Protein AF-A0A7C5IEZ8-F1 (afdb_monomer)

Sequence (123 aa):
MVNLKKPIFKRQESWRYIRVKPNWRKPKGKSSRMRRKIKGWPKLVSIGYGNKKELKNLHPSGYKPVIVYTIKDLEKINKETQAIVIAHTVGEKKRLQILEKAKELGLKVLNKKVEEEKEEKTE

Nearest PDB structures (foldseek):
  6th6-assembly1_Bd  TM=9.564E-01  e=5.440E-12  Thermococcus kodakarensis KOD1
  4adx-assembly1_Y  TM=9.785E-01  e=1.805E-10  Methanothermobacter thermautotrophicus str. Delta H
  2qa4-assembly1_Y  TM=9.810E-01  e=6.939E-10  Haloarcula marismortui
  9e7f-assembly1_Ab  TM=9.510E-01  e=1.189E-09  Pyrobaculum calidifontis JCM 11548
  1ffk-assembly1_V  TM=9.234E-01  e=6.404E-09  Haloarcula marismortui

Foldseek 3Di:
DQQPVDDQQFDPCVVPDVVRPRPDDDDDDPPDCQNVVPPPGDHDDDPVNDDDPCCPCADPVQAREDEDDALVVLVVDDQPHHAYEHDPPHDDVRVVVNVVSCVVVVGHYPDDDPDDPPPPPDD

Solvent-accessible surface area (backbone atoms only — not comparable to full-atom values): 8060 Å² total; per-residue (Å²): 131,80,68,81,84,58,78,84,61,56,19,86,61,26,90,78,34,87,89,39,58,48,67,68,60,86,69,79,58,90,83,35,54,47,63,69,65,43,87,93,47,70,69,73,93,58,78,86,73,57,62,60,79,88,63,55,78,46,42,96,88,69,27,33,70,41,80,36,84,51,68,77,54,58,78,78,56,53,66,88,54,34,25,40,31,72,42,87,87,52,51,68,75,60,46,52,55,41,50,54,52,29,55,76,73,65,43,53,65,74,72,68,78,81,76,78,81,76,78,78,82,87,126

Secondary structure (DSSP, 8-state):
---TT----PPTTTTT-TTS-SS------TT-TTTTT-TTSPPPP-GGGPPPGGGTT--TTSPEEEEE-SGGGTTT--TTTEEEEE-TT--HHHHHHHHHHHHHTTPPBSSPPPPP-------

Mean predicted aligned error: 7.43 Å

Structure (mmCIF, N/CA/C/O backbone):
data_AF-A0A7C5IEZ8-F1
#
_entry.id   AF-A0A7C5IEZ8-F1
#
loop_
_atom_site.group_PDB
_atom_site.id
_atom_site.type_symbol
_atom_site.label_atom_id
_atom_site.label_alt_id
_atom_site.label_comp_id
_atom_site.label_asym_id
_atom_site.label_entity_id
_atom_site.label_seq_id
_atom_site.pdbx_PDB_ins_code
_atom_site.Cartn_x
_atom_site.Cartn_y
_atom_site.Cartn_z
_atom_site.occupancy
_atom_site.B_iso_or_equiv
_atom_site.auth_seq_id
_atom_site.auth_comp_id
_atom_site.auth_asym_id
_atom_site.auth_atom_id
_atom_site.pdbx_PDB_model_num
ATOM 1 N N . MET A 1 1 ? -4.059 -18.163 -5.593 1.00 53.69 1 MET A N 1
ATOM 2 C CA . MET A 1 1 ? -2.795 -17.657 -5.019 1.00 53.69 1 MET A CA 1
ATOM 3 C C . MET A 1 1 ? -2.390 -16.359 -5.711 1.00 53.69 1 MET A C 1
ATOM 5 O O . MET A 1 1 ? -2.511 -16.275 -6.931 1.00 53.69 1 MET A O 1
ATOM 9 N N . VAL A 1 2 ? -1.978 -15.338 -4.952 1.00 65.62 2 VAL A N 1
ATOM 10 C CA . VAL A 1 2 ? -1.430 -14.080 -5.499 1.00 65.62 2 VAL A CA 1
ATOM 11 C C . VAL A 1 2 ? -0.166 -14.406 -6.305 1.00 65.62 2 VAL A C 1
ATOM 13 O O . VAL A 1 2 ? 0.615 -15.257 -5.886 1.00 65.62 2 VAL A O 1
ATOM 16 N N . ASN A 1 3 ? 0.034 -13.784 -7.472 1.00 65.88 3 ASN A N 1
ATOM 17 C CA . ASN A 1 3 ? 1.182 -14.074 -8.334 1.00 65.88 3 ASN A CA 1
ATOM 18 C C . ASN A 1 3 ? 2.498 -13.585 -7.695 1.00 65.88 3 ASN A C 1
ATOM 20 O O . ASN A 1 3 ? 2.939 -12.460 -7.932 1.00 65.88 3 ASN A O 1
ATOM 24 N N . LEU A 1 4 ? 3.125 -14.445 -6.888 1.00 67.56 4 LEU A N 1
ATOM 25 C CA . LEU A 1 4 ? 4.391 -14.186 -6.188 1.00 67.56 4 LEU A CA 1
ATOM 26 C C . LEU A 1 4 ? 5.584 -14.007 -7.142 1.00 67.56 4 LEU A C 1
ATOM 28 O O . LEU A 1 4 ? 6.593 -13.423 -6.768 1.00 67.56 4 LEU A O 1
ATOM 32 N N . LYS A 1 5 ? 5.467 -14.464 -8.396 1.00 76.81 5 LYS A N 1
ATOM 33 C CA . LYS A 1 5 ? 6.534 -14.391 -9.411 1.00 76.81 5 LYS A CA 1
ATOM 34 C C . LYS A 1 5 ? 6.511 -13.090 -10.226 1.00 76.81 5 LYS A C 1
ATOM 36 O O . LYS A 1 5 ? 7.254 -12.950 -11.202 1.00 76.81 5 LYS A O 1
ATOM 41 N N . LYS A 1 6 ? 5.654 -12.128 -9.864 1.00 86.25 6 LYS A N 1
ATOM 42 C CA . LYS A 1 6 ? 5.604 -10.809 -10.504 1.00 86.25 6 LYS A CA 1
ATOM 43 C C . LYS A 1 6 ? 6.915 -10.042 -10.244 1.00 86.25 6 LYS A C 1
ATOM 45 O O . LYS A 1 6 ? 7.277 -9.839 -9.088 1.00 86.25 6 LYS A O 1
ATOM 50 N N . PRO A 1 7 ? 7.594 -9.530 -11.286 1.00 89.19 7 PRO A N 1
ATOM 51 C CA . PRO A 1 7 ? 8.747 -8.658 -11.101 1.00 89.19 7 PRO A CA 1
ATOM 52 C C . PRO A 1 7 ? 8.325 -7.287 -10.550 1.00 89.19 7 PRO A C 1
ATOM 54 O O . PRO A 1 7 ? 7.232 -6.786 -10.833 1.00 89.19 7 PRO A O 1
ATOM 57 N N . ILE A 1 8 ? 9.232 -6.631 -9.827 1.00 90.75 8 ILE A N 1
ATOM 58 C CA . ILE A 1 8 ? 9.082 -5.218 -9.471 1.00 90.75 8 ILE A CA 1
ATOM 59 C C . ILE A 1 8 ? 9.364 -4.384 -10.725 1.00 90.75 8 ILE A C 1
ATOM 61 O O . ILE A 1 8 ? 10.476 -4.386 -11.258 1.00 90.75 8 ILE A O 1
ATOM 65 N N . PHE A 1 9 ? 8.353 -3.667 -11.208 1.00 93.25 9 PHE A N 1
ATOM 66 C CA . PHE A 1 9 ? 8.470 -2.832 -12.400 1.00 93.25 9 PHE A CA 1
ATOM 67 C C . PHE A 1 9 ? 9.169 -1.513 -12.073 1.00 93.25 9 PHE A C 1
ATOM 69 O O . PHE A 1 9 ? 8.538 -0.552 -11.635 1.00 93.25 9 PHE A O 1
ATOM 76 N N . LYS A 1 10 ? 10.484 -1.474 -12.295 1.00 93.06 10 LYS A N 1
ATOM 77 C CA . LYS A 1 10 ? 11.308 -0.271 -12.130 1.00 93.06 10 LYS A CA 1
ATOM 78 C C . LYS A 1 10 ? 11.405 0.509 -13.442 1.00 93.06 10 LYS A C 1
ATOM 80 O O . LYS A 1 10 ? 11.399 -0.078 -14.526 1.00 93.06 10 LYS A O 1
ATOM 85 N N . ARG A 1 11 ? 11.514 1.837 -13.356 1.00 94.75 11 ARG A N 1
ATOM 86 C CA . ARG A 1 11 ? 11.838 2.691 -14.510 1.00 94.75 11 ARG A CA 1
ATOM 87 C C . ARG A 1 11 ? 13.225 2.349 -15.064 1.00 94.75 11 ARG A C 1
ATOM 89 O O . ARG A 1 11 ? 14.135 2.015 -14.310 1.00 94.75 11 ARG A O 1
ATOM 96 N N . GLN A 1 12 ? 13.388 2.453 -16.384 1.00 93.81 12 GLN A N 1
ATOM 97 C CA . GLN A 1 12 ? 14.692 2.279 -17.028 1.00 93.81 12 GLN A CA 1
ATOM 98 C C . GLN A 1 12 ? 15.737 3.198 -16.370 1.00 93.81 12 GLN A C 1
ATOM 100 O O . GLN A 1 12 ? 15.480 4.390 -16.212 1.00 93.81 12 GLN A O 1
ATOM 105 N N . GLU A 1 13 ? 16.893 2.628 -16.006 1.00 92.62 13 GLU A N 1
ATOM 106 C CA . GLU A 1 13 ? 18.059 3.328 -15.436 1.00 92.62 13 GLU A CA 1
ATOM 107 C C . GLU A 1 13 ? 17.821 4.026 -14.087 1.00 92.62 13 GLU A C 1
ATOM 109 O O . GLU A 1 13 ? 18.662 4.804 -13.637 1.00 92.62 13 GLU A O 1
ATOM 114 N N . SER A 1 14 ? 16.735 3.702 -13.376 1.00 94.06 14 SER A N 1
ATOM 115 C CA . SER A 1 14 ? 16.488 4.264 -12.039 1.00 94.06 14 SER A CA 1
ATOM 116 C C . SER A 1 14 ? 17.517 3.842 -10.988 1.00 94.06 14 SER A C 1
ATOM 118 O O . SER A 1 14 ? 17.619 4.467 -9.944 1.00 94.06 14 SER A O 1
ATOM 120 N N . TRP A 1 15 ? 18.256 2.758 -11.232 1.00 91.62 15 TRP A N 1
ATOM 121 C CA . TRP A 1 15 ? 19.371 2.325 -10.381 1.00 91.62 15 TRP A CA 1
ATOM 122 C C . TRP A 1 15 ? 20.669 3.087 -10.671 1.00 91.62 15 TRP A C 1
ATOM 124 O O . TRP A 1 15 ? 21.572 3.070 -9.847 1.00 91.62 15 TRP A O 1
ATOM 134 N N . ARG A 1 16 ? 20.780 3.726 -11.844 1.00 94.38 16 ARG A N 1
ATOM 135 C CA . ARG A 1 16 ? 21.984 4.446 -12.276 1.00 94.38 16 ARG A CA 1
ATOM 136 C C . ARG A 1 16 ? 21.940 5.920 -11.882 1.00 94.38 16 ARG A C 1
ATOM 138 O O . ARG A 1 16 ? 22.978 6.503 -11.603 1.00 94.38 16 ARG A O 1
ATOM 145 N N . TYR A 1 17 ? 20.753 6.528 -11.888 1.00 95.19 17 TYR A N 1
ATOM 146 C CA . TYR A 1 17 ? 20.591 7.966 -11.680 1.00 95.19 17 TYR A CA 1
ATOM 147 C C . TYR A 1 17 ? 19.589 8.279 -10.567 1.00 95.19 17 TYR A C 1
ATOM 149 O O . TYR A 1 17 ? 18.410 7.961 -10.692 1.00 95.19 17 TYR A O 1
ATOM 157 N N . ILE A 1 18 ? 20.016 9.036 -9.552 1.00 94.75 18 ILE A N 1
ATOM 158 C CA . ILE A 1 18 ? 19.171 9.464 -8.416 1.00 94.75 18 ILE A CA 1
ATOM 159 C C . ILE A 1 18 ? 17.975 10.322 -8.873 1.00 94.75 18 ILE A C 1
ATOM 161 O O . ILE A 1 18 ? 16.866 10.206 -8.339 1.00 94.75 18 ILE A O 1
ATOM 165 N N . ARG A 1 19 ? 18.173 11.151 -9.912 1.00 96.25 19 ARG A N 1
ATOM 166 C CA . ARG A 1 19 ? 17.108 11.963 -10.537 1.00 96.25 19 ARG A CA 1
ATOM 167 C C . ARG A 1 19 ? 16.001 11.111 -11.167 1.00 96.25 19 ARG A C 1
ATOM 169 O O . ARG A 1 19 ? 14.866 11.561 -11.303 1.00 96.25 19 ARG A O 1
ATOM 176 N N . VAL A 1 20 ? 16.314 9.874 -11.564 1.00 94.81 20 VAL A N 1
ATOM 177 C CA . VAL A 1 20 ? 15.352 8.953 -12.171 1.00 94.81 20 VAL A CA 1
ATOM 178 C C . VAL A 1 20 ? 14.754 8.081 -11.074 1.00 94.81 20 VAL A C 1
ATOM 180 O O . VAL A 1 20 ? 15.281 7.033 -10.720 1.00 94.81 20 VAL A O 1
ATOM 183 N N . LYS A 1 21 ? 13.604 8.502 -10.545 1.00 94.75 21 LYS A N 1
ATOM 184 C CA . LYS A 1 21 ? 12.881 7.729 -9.528 1.00 94.75 21 LYS A CA 1
ATOM 185 C C . LYS A 1 21 ? 12.431 6.355 -10.067 1.00 94.75 21 LYS A C 1
ATOM 187 O O . LYS A 1 21 ? 12.130 6.240 -11.261 1.00 94.75 21 LYS A O 1
ATOM 192 N N . PRO A 1 22 ? 12.329 5.324 -9.205 1.00 94.00 22 PRO A N 1
ATOM 193 C CA . PRO A 1 22 ? 12.000 3.953 -9.611 1.00 94.00 22 PRO A CA 1
ATOM 194 C C . PRO A 1 22 ? 10.567 3.773 -10.135 1.00 94.00 22 PRO A C 1
ATOM 196 O O . PRO A 1 22 ? 10.273 2.729 -10.717 1.00 94.00 22 PRO A O 1
ATOM 199 N N . ASN A 1 23 ? 9.698 4.778 -9.984 1.00 94.38 23 ASN A N 1
ATOM 200 C CA . ASN A 1 23 ? 8.306 4.761 -10.438 1.00 94.38 23 ASN A CA 1
ATOM 201 C C . ASN A 1 23 ? 8.198 4.446 -11.933 1.00 94.38 23 ASN A C 1
ATOM 203 O O . ASN A 1 23 ? 8.754 5.162 -12.770 1.00 94.38 23 ASN A O 1
ATOM 207 N N . TRP A 1 24 ? 7.433 3.404 -12.264 1.00 93.81 24 TRP A N 1
ATOM 208 C CA . TRP A 1 24 ? 7.258 2.921 -13.630 1.00 93.81 24 TRP A CA 1
ATOM 209 C C . TRP A 1 24 ? 6.867 4.034 -14.613 1.00 93.81 24 TRP A C 1
ATOM 211 O O . TRP A 1 24 ? 5.916 4.785 -14.398 1.00 93.81 24 TRP A O 1
ATOM 221 N N . ARG A 1 25 ? 7.577 4.101 -15.741 1.00 94.31 25 ARG A N 1
ATOM 222 C CA . ARG A 1 25 ? 7.223 4.919 -16.906 1.00 94.31 25 ARG A CA 1
ATOM 223 C C . ARG A 1 25 ? 7.506 4.111 -18.164 1.00 94.31 25 ARG A C 1
ATOM 225 O O . ARG A 1 25 ? 8.565 3.496 -18.273 1.00 94.31 25 ARG A O 1
ATOM 232 N N . LYS A 1 26 ? 6.573 4.130 -19.120 1.00 94.31 26 LYS A N 1
ATOM 233 C CA . LYS A 1 26 ? 6.721 3.406 -20.389 1.00 94.31 26 LYS A CA 1
ATOM 234 C C . LYS A 1 26 ? 7.928 3.967 -21.168 1.00 94.31 26 LYS A C 1
ATOM 236 O O . LYS A 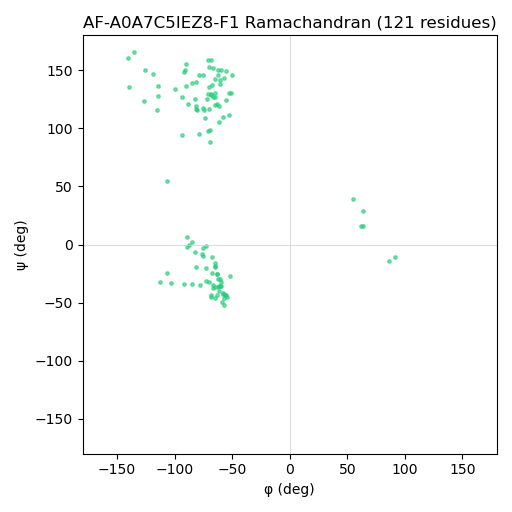1 26 ? 7.920 5.162 -21.474 1.00 94.31 26 LYS A O 1
ATOM 241 N N . PRO A 1 27 ? 8.947 3.152 -21.501 1.00 95.31 27 PRO A N 1
ATOM 242 C CA . PRO A 1 27 ? 10.085 3.613 -22.290 1.00 95.31 27 PRO A CA 1
ATOM 243 C C . PRO A 1 27 ? 9.647 3.925 -23.728 1.00 95.31 27 PRO A C 1
ATOM 245 O O . PRO A 1 27 ? 9.003 3.099 -24.376 1.00 95.31 27 PRO A O 1
ATOM 248 N N . LYS A 1 28 ? 9.995 5.118 -24.226 1.00 95.00 28 LYS A N 1
ATOM 249 C CA . LYS A 1 28 ? 9.578 5.604 -25.556 1.00 95.00 28 LYS A CA 1
ATOM 250 C C . LYS A 1 28 ? 10.676 5.514 -26.624 1.00 95.00 28 LYS A C 1
ATOM 252 O O . LYS A 1 28 ? 10.367 5.254 -27.780 1.00 95.00 28 LYS A O 1
ATOM 257 N N . GLY A 1 29 ? 11.945 5.689 -26.245 1.00 94.81 29 GLY A N 1
ATOM 258 C CA . GLY A 1 29 ? 13.061 5.793 -27.195 1.00 94.81 29 GLY A CA 1
ATOM 259 C C . GLY A 1 29 ? 13.259 4.550 -28.071 1.00 94.81 29 GLY A C 1
ATOM 260 O O . GLY A 1 29 ? 13.144 3.415 -27.592 1.00 94.81 29 GLY A O 1
ATOM 261 N N . LYS A 1 30 ? 13.611 4.758 -29.350 1.00 94.56 30 LYS A N 1
ATOM 262 C CA . LYS A 1 30 ? 13.798 3.677 -30.337 1.00 94.56 30 LYS A CA 1
ATOM 263 C C . LYS A 1 30 ? 14.834 2.650 -29.870 1.00 94.56 30 LYS A C 1
ATOM 265 O O . LYS A 1 30 ? 14.557 1.451 -29.919 1.00 94.56 30 LYS A O 1
ATOM 270 N N . SER A 1 31 ? 15.944 3.146 -29.321 1.00 94.50 31 SER A N 1
ATOM 271 C CA . SER A 1 31 ? 17.096 2.376 -28.833 1.00 94.50 31 SER A CA 1
ATOM 272 C C . SER A 1 31 ? 16.955 1.858 -27.396 1.00 94.50 31 SER A C 1
ATOM 274 O O . SER A 1 31 ? 17.877 1.225 -26.886 1.00 94.50 31 SER A O 1
ATOM 276 N N . SER A 1 32 ? 15.823 2.096 -26.720 1.00 94.62 32 SER A N 1
ATOM 277 C CA . SER A 1 32 ? 15.619 1.596 -25.355 1.00 94.62 32 SER A CA 1
ATOM 278 C C . SER A 1 32 ? 15.656 0.066 -25.331 1.00 94.62 32 SER A C 1
ATOM 280 O O . SER A 1 32 ? 14.813 -0.609 -25.930 1.00 94.62 32 SER A O 1
ATOM 282 N N . ARG A 1 33 ? 16.619 -0.482 -24.583 1.00 94.19 33 ARG A N 1
ATOM 283 C CA . ARG A 1 33 ? 16.788 -1.929 -24.385 1.00 94.19 33 ARG A CA 1
ATOM 284 C C . ARG A 1 33 ? 15.569 -2.551 -23.698 1.00 94.19 33 ARG A C 1
ATOM 286 O O . ARG A 1 33 ? 15.141 -3.641 -24.066 1.00 94.19 33 ARG A O 1
ATOM 293 N N . MET A 1 34 ? 14.949 -1.805 -22.781 1.00 94.94 34 MET A N 1
ATOM 294 C CA . MET A 1 34 ? 13.709 -2.197 -22.112 1.00 94.94 34 MET A CA 1
ATOM 295 C C . MET A 1 34 ? 12.508 -2.218 -23.072 1.00 94.94 34 MET A C 1
ATOM 297 O O . MET A 1 34 ? 11.734 -3.174 -23.055 1.00 94.94 34 MET A O 1
ATOM 301 N N . ARG A 1 35 ? 12.364 -1.209 -23.952 1.00 95.25 35 ARG A N 1
ATOM 302 C CA . ARG A 1 35 ? 11.304 -1.182 -24.986 1.00 95.25 35 ARG A CA 1
ATOM 303 C C . ARG A 1 35 ? 11.430 -2.364 -25.948 1.00 95.25 35 ARG A C 1
ATOM 305 O O . ARG A 1 35 ? 10.425 -2.974 -26.297 1.00 95.25 35 ARG A O 1
ATOM 312 N N . ARG A 1 36 ? 12.668 -2.700 -26.325 1.00 94.81 36 ARG A N 1
ATOM 313 C CA . ARG A 1 36 ? 13.026 -3.855 -27.166 1.00 94.81 36 ARG A CA 1
ATOM 314 C C . ARG A 1 36 ? 12.962 -5.204 -26.434 1.00 94.81 36 ARG A C 1
ATOM 316 O O . ARG A 1 36 ? 13.181 -6.223 -27.073 1.00 94.81 36 ARG A O 1
ATOM 323 N N . LYS A 1 37 ? 12.659 -5.222 -25.128 1.00 94.00 37 LYS A N 1
ATOM 324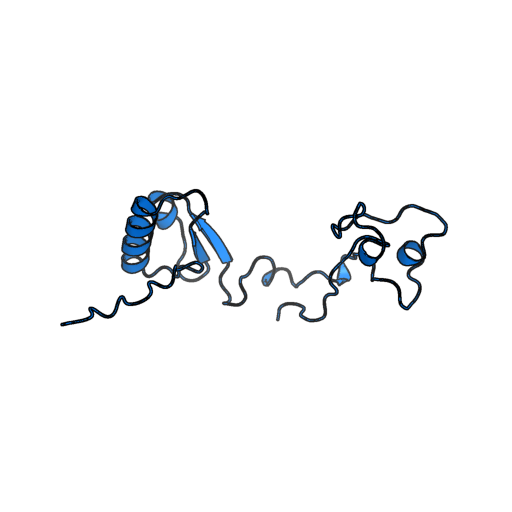 C CA . LYS A 1 37 ? 12.564 -6.428 -24.282 1.00 94.00 37 LYS A CA 1
ATOM 325 C C . LYS A 1 37 ? 13.832 -7.303 -24.297 1.00 94.00 37 LYS A C 1
ATOM 327 O O . LYS A 1 37 ? 13.744 -8.526 -24.283 1.00 94.00 37 LYS A O 1
ATOM 332 N N . ILE A 1 38 ? 15.010 -6.680 -24.311 1.00 94.88 38 ILE A N 1
ATOM 333 C CA . ILE A 1 38 ? 16.295 -7.397 -24.296 1.00 94.88 38 ILE A CA 1
ATOM 334 C C . ILE A 1 38 ? 16.486 -8.117 -22.948 1.00 94.88 38 ILE A C 1
ATOM 336 O O . ILE A 1 38 ? 16.215 -7.543 -21.890 1.00 94.88 38 ILE A O 1
ATOM 340 N N . LYS A 1 39 ? 16.973 -9.367 -22.977 1.00 92.50 39 LYS A N 1
ATOM 341 C CA . LYS A 1 39 ? 17.286 -10.166 -21.776 1.00 92.50 39 LYS A CA 1
ATOM 342 C C . LYS A 1 39 ? 18.294 -9.430 -20.876 1.00 92.50 39 LYS A C 1
ATOM 344 O O . LYS A 1 39 ? 19.183 -8.738 -21.361 1.00 92.50 39 LYS A O 1
ATOM 349 N N . GLY A 1 40 ? 18.136 -9.557 -19.560 1.00 90.31 40 GLY A N 1
ATOM 350 C CA . GLY A 1 40 ? 18.980 -8.883 -18.561 1.00 90.31 40 GLY A CA 1
ATOM 351 C C . GLY A 1 40 ? 18.528 -7.463 -18.197 1.00 90.31 40 GLY A C 1
ATOM 352 O O . GLY A 1 40 ? 18.937 -6.944 -17.165 1.00 90.31 40 GLY A O 1
ATOM 353 N N . TRP A 1 41 ? 17.632 -6.852 -18.979 1.00 92.62 41 TRP A N 1
ATOM 354 C CA . TRP A 1 41 ? 16.971 -5.602 -18.597 1.00 92.62 41 TRP A CA 1
ATOM 355 C C . TRP A 1 41 ? 15.671 -5.879 -17.835 1.00 92.62 41 TRP A C 1
ATOM 357 O O . TRP A 1 41 ? 15.072 -6.947 -18.011 1.00 92.62 41 TRP A O 1
ATOM 367 N N . PRO A 1 42 ? 15.199 -4.940 -16.989 1.00 92.25 42 PRO A N 1
ATOM 368 C CA . PRO A 1 42 ? 13.944 -5.123 -16.275 1.00 92.25 42 PRO A CA 1
ATOM 369 C C . PRO A 1 42 ? 12.785 -5.402 -17.241 1.00 92.25 42 PRO A C 1
ATOM 371 O O . PRO A 1 42 ? 12.770 -4.946 -18.388 1.00 92.25 42 PRO A O 1
ATOM 374 N N . LYS A 1 43 ? 11.798 -6.170 -16.778 1.00 91.38 43 LYS A N 1
ATOM 375 C CA . LYS A 1 43 ? 10.646 -6.562 -17.598 1.00 91.38 43 LYS A CA 1
ATOM 376 C C . LYS A 1 43 ? 9.675 -5.391 -17.773 1.00 91.38 43 LYS A C 1
ATOM 378 O O . LYS A 1 43 ? 9.487 -4.582 -16.868 1.00 91.38 43 LYS A O 1
ATOM 383 N N . LEU A 1 44 ? 9.034 -5.322 -18.939 1.00 92.62 44 LEU A N 1
ATOM 384 C CA . LEU A 1 44 ? 7.989 -4.341 -19.237 1.00 92.62 44 LEU A CA 1
ATOM 385 C C . LEU A 1 44 ? 6.651 -4.770 -18.610 1.00 92.62 44 LEU A C 1
ATOM 387 O O . LEU A 1 44 ? 6.344 -5.962 -18.569 1.00 92.62 44 LEU A O 1
ATOM 391 N N . VAL A 1 45 ? 5.843 -3.805 -18.165 1.00 93.81 45 VAL A N 1
ATOM 392 C CA . VAL A 1 45 ? 4.480 -4.066 -17.670 1.00 93.81 45 VAL A CA 1
ATOM 393 C C . VAL A 1 45 ? 3.594 -4.594 -18.802 1.00 93.81 45 VAL A C 1
ATOM 395 O O . VAL A 1 45 ? 3.526 -3.989 -19.870 1.00 93.81 45 VAL A O 1
ATOM 398 N N . SER A 1 46 ? 2.885 -5.696 -18.558 1.00 91.38 46 SER A N 1
ATOM 399 C CA . SER A 1 46 ? 1.881 -6.271 -19.463 1.00 91.38 46 SER A CA 1
ATOM 400 C C . SER A 1 46 ? 0.668 -6.796 -18.686 1.00 91.38 46 SER A C 1
ATOM 402 O O . SER A 1 46 ? 0.762 -7.065 -17.486 1.00 91.38 46 SER A O 1
ATOM 404 N N . ILE A 1 47 ? -0.468 -6.965 -19.374 1.00 90.50 47 ILE A N 1
ATOM 405 C CA . ILE A 1 47 ? -1.711 -7.487 -18.779 1.00 90.50 47 ILE A CA 1
ATOM 406 C C . ILE A 1 47 ? -1.547 -8.905 -18.210 1.00 90.50 47 ILE A C 1
ATOM 408 O O . ILE A 1 47 ? -2.166 -9.236 -17.203 1.00 90.50 47 ILE A O 1
ATOM 412 N N . GLY A 1 48 ? -0.645 -9.708 -18.786 1.00 89.00 48 GLY A N 1
ATOM 413 C CA . GLY A 1 48 ? -0.384 -11.087 -18.359 1.00 89.00 48 GLY A CA 1
ATOM 414 C C . GLY A 1 48 ? 0.195 -11.225 -16.946 1.00 89.00 48 GLY A C 1
ATOM 415 O O . GLY A 1 48 ? 0.133 -12.303 -16.370 1.00 89.00 48 GLY A O 1
ATOM 416 N N . TYR A 1 49 ? 0.719 -10.147 -16.350 1.00 90.00 49 TYR A N 1
ATOM 417 C CA . TYR A 1 49 ? 1.143 -10.159 -14.942 1.00 90.00 49 TYR A CA 1
ATOM 418 C C . TYR A 1 49 ? -0.009 -9.941 -13.952 1.00 90.00 49 TYR A C 1
ATOM 420 O O . TYR A 1 49 ? 0.212 -9.997 -12.742 1.00 90.00 49 TYR A O 1
ATOM 428 N N . GLY A 1 50 ? -1.217 -9.635 -14.433 1.00 88.12 50 GLY A N 1
ATOM 429 C CA . GLY A 1 50 ? -2.380 -9.407 -13.584 1.00 88.12 50 GLY A CA 1
ATOM 430 C C . GLY A 1 50 ? -2.798 -10.661 -12.813 1.00 88.12 50 GLY A C 1
ATOM 431 O O . GLY A 1 50 ? -2.757 -11.770 -13.336 1.00 88.12 50 GLY A O 1
ATOM 432 N N . ASN A 1 51 ? -3.239 -10.481 -11.567 1.00 87.06 51 ASN A N 1
ATOM 433 C CA . ASN A 1 51 ? -3.860 -11.557 -10.790 1.00 87.06 51 ASN A CA 1
ATOM 434 C C . ASN A 1 51 ? -5.253 -11.910 -11.344 1.00 87.06 51 ASN A C 1
ATOM 436 O O . ASN A 1 51 ? -5.908 -11.071 -11.977 1.00 87.06 51 ASN A O 1
ATOM 440 N N . LYS A 1 52 ? -5.727 -13.127 -11.029 1.00 88.31 52 LYS A N 1
ATOM 441 C CA . LYS A 1 52 ? -7.129 -13.540 -11.230 1.00 88.31 52 LYS A CA 1
ATOM 442 C C . LYS A 1 52 ? -8.079 -12.498 -10.636 1.00 88.31 52 LYS A C 1
ATOM 444 O O . LYS A 1 52 ? -7.755 -11.900 -9.612 1.00 88.31 52 LYS A O 1
ATOM 449 N N . LYS A 1 53 ? -9.240 -12.291 -11.268 1.00 88.19 53 LYS A N 1
ATOM 450 C CA . LYS A 1 53 ? -10.199 -11.236 -10.889 1.00 88.19 53 LYS A CA 1
ATOM 451 C C . LYS A 1 53 ? -10.618 -11.323 -9.417 1.00 88.19 53 LYS A C 1
ATOM 453 O O . LYS A 1 53 ? -10.580 -10.304 -8.743 1.00 88.19 53 LYS A O 1
ATOM 458 N N . GLU A 1 54 ? -10.899 -12.527 -8.928 1.00 87.25 54 GLU A N 1
ATOM 459 C CA . GLU A 1 54 ? -11.293 -12.808 -7.536 1.00 87.25 54 GLU A CA 1
ATOM 460 C C . GLU A 1 54 ? -10.238 -12.379 -6.508 1.00 87.25 54 GLU A C 1
ATOM 462 O O . GLU A 1 54 ? -10.567 -11.891 -5.437 1.00 87.25 54 GLU A O 1
ATOM 467 N N . LEU A 1 55 ? -8.953 -12.518 -6.848 1.00 86.12 55 LEU A N 1
ATOM 468 C CA . LEU A 1 55 ? -7.839 -12.228 -5.941 1.00 86.12 55 LEU A CA 1
ATOM 469 C C . LEU A 1 55 ? -7.370 -10.771 -6.006 1.00 86.12 55 LEU A C 1
ATOM 471 O O . LEU A 1 55 ? -6.414 -10.391 -5.325 1.00 86.12 55 LEU A O 1
ATOM 475 N N . LYS A 1 56 ? -7.966 -9.949 -6.874 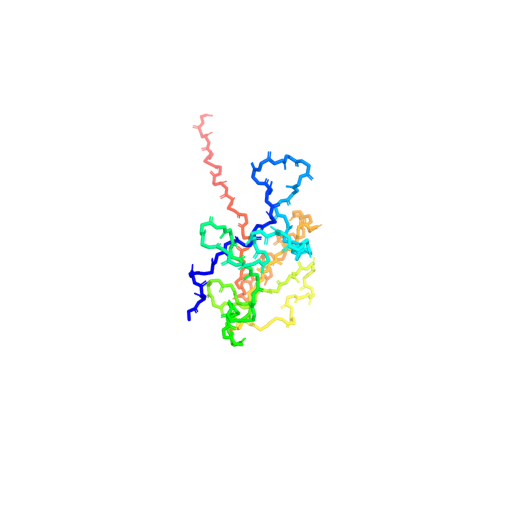1.00 86.69 56 LYS A N 1
ATOM 476 C CA . LYS A 1 56 ? -7.595 -8.537 -6.970 1.00 86.69 56 LYS A CA 1
ATOM 477 C C . LYS A 1 56 ? -8.066 -7.806 -5.717 1.00 86.69 56 LYS A C 1
ATOM 479 O O . LYS A 1 56 ? -9.205 -7.950 -5.298 1.00 86.69 56 LYS A O 1
ATOM 484 N N . ASN A 1 57 ? -7.191 -6.960 -5.175 1.00 87.19 57 ASN A N 1
ATOM 485 C CA . ASN A 1 57 ? -7.455 -6.125 -3.998 1.00 87.19 57 ASN A CA 1
ATOM 486 C C . ASN A 1 57 ? -7.714 -6.899 -2.692 1.00 87.19 57 ASN A C 1
ATOM 488 O O . ASN A 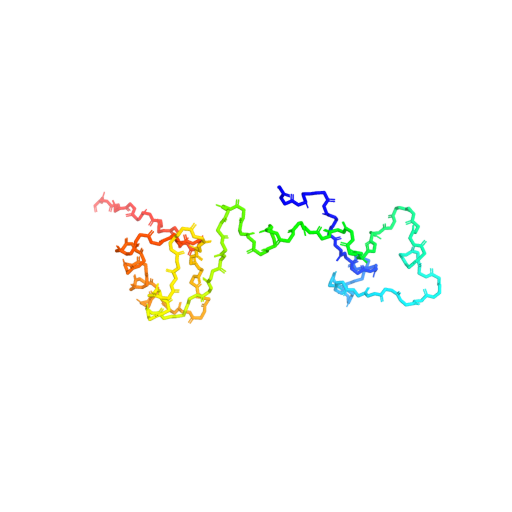1 57 ? -8.198 -6.302 -1.738 1.00 87.19 57 ASN A O 1
ATOM 492 N N . LEU A 1 58 ? -7.383 -8.191 -2.625 1.00 90.19 58 LEU A N 1
ATOM 493 C CA . LEU A 1 58 ? -7.406 -8.938 -1.368 1.00 90.19 58 LEU A CA 1
ATOM 494 C C . LEU A 1 58 ? -6.095 -8.750 -0.601 1.00 90.19 58 LEU A C 1
ATOM 496 O O . LEU A 1 58 ? -5.005 -8.769 -1.179 1.00 90.19 58 LEU A O 1
ATOM 500 N N . HIS A 1 59 ? -6.213 -8.596 0.715 1.00 88.44 59 HIS A N 1
ATOM 501 C CA . HIS A 1 59 ? -5.095 -8.700 1.642 1.00 88.44 59 HIS A CA 1
ATOM 502 C C . HIS A 1 59 ? -4.582 -10.154 1.661 1.00 88.44 59 HIS A C 1
ATOM 504 O O . HIS A 1 59 ? -5.380 -11.073 1.462 1.00 88.44 59 HIS A O 1
ATOM 510 N N . PRO A 1 60 ? -3.294 -10.419 1.953 1.00 85.44 60 PRO A N 1
ATOM 511 C CA . PRO A 1 60 ? -2.785 -1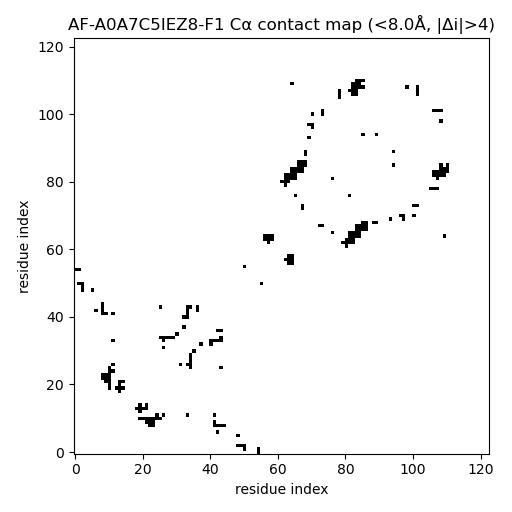1.784 2.121 1.00 85.44 60 PRO A CA 1
ATOM 512 C C . PRO A 1 60 ? -3.587 -12.647 3.109 1.00 85.44 60 PRO A C 1
ATOM 514 O O . PRO A 1 60 ? -3.654 -13.857 2.943 1.00 85.44 60 PRO A O 1
ATOM 517 N N . SER A 1 61 ? -4.247 -12.026 4.093 1.00 84.00 61 SER A N 1
ATOM 518 C CA . SER A 1 61 ? -5.156 -12.702 5.035 1.00 84.00 61 SER A CA 1
ATOM 519 C C . SER A 1 61 ? -6.501 -13.141 4.435 1.00 84.00 61 SER A C 1
ATOM 521 O O . SER A 1 61 ? -7.324 -13.664 5.174 1.00 84.00 61 SER A O 1
ATOM 523 N N . GLY A 1 62 ? -6.762 -12.878 3.152 1.00 85.75 62 GLY A N 1
ATOM 524 C CA . GLY A 1 62 ? -7.992 -13.264 2.451 1.00 85.75 62 GLY A CA 1
ATOM 525 C C . GLY A 1 62 ? -9.115 -12.223 2.469 1.00 85.75 62 GLY A C 1
ATOM 526 O O . GLY A 1 62 ? -10.060 -12.350 1.701 1.00 85.75 62 GLY A O 1
ATOM 527 N N . TYR A 1 63 ? -8.997 -11.167 3.275 1.00 89.56 63 TYR A N 1
ATOM 528 C CA . TYR A 1 63 ? -10.021 -10.124 3.399 1.00 89.56 63 TYR A CA 1
ATOM 529 C C . TYR A 1 63 ? -9.802 -8.968 2.422 1.00 89.56 63 TYR A C 1
ATOM 531 O O . TYR A 1 63 ? -8.663 -8.613 2.104 1.00 89.56 63 TYR A O 1
ATOM 539 N N . LYS A 1 64 ? -10.884 -8.309 2.002 1.00 91.38 64 LYS A N 1
ATOM 540 C CA . LYS A 1 64 ? -10.817 -7.032 1.283 1.00 91.38 64 LYS A CA 1
ATOM 541 C C . LYS A 1 64 ? -10.617 -5.887 2.292 1.00 91.38 64 LYS A C 1
ATOM 543 O O . LYS A 1 64 ? -11.497 -5.672 3.125 1.00 91.38 64 LYS A O 1
ATOM 548 N N . PRO A 1 65 ? -9.490 -5.155 2.257 1.00 91.88 65 PRO A N 1
ATOM 549 C CA . PRO A 1 65 ? -9.249 -4.059 3.185 1.00 91.88 65 PRO A CA 1
ATOM 550 C C . PRO A 1 65 ? -10.169 -2.874 2.866 1.00 91.88 65 PRO A C 1
ATOM 552 O O . PRO A 1 65 ? -10.230 -2.417 1.723 1.00 91.88 65 PRO A O 1
ATOM 555 N N . VAL A 1 66 ? -10.857 -2.362 3.883 1.00 92.81 66 VAL A N 1
ATOM 556 C CA . VAL A 1 66 ? -11.692 -1.158 3.825 1.00 92.81 66 VAL A CA 1
ATOM 557 C C . VAL A 1 66 ? -11.072 -0.097 4.721 1.00 92.81 66 VAL A C 1
ATOM 559 O O . VAL A 1 66 ? -10.769 -0.360 5.884 1.00 92.81 66 VAL A O 1
ATOM 562 N N . ILE A 1 67 ? -10.856 1.096 4.170 1.00 93.00 67 ILE A N 1
ATOM 563 C CA . ILE A 1 67 ? -10.302 2.223 4.919 1.00 93.00 67 ILE A CA 1
ATOM 564 C C . ILE A 1 67 ? -11.433 2.899 5.692 1.00 93.00 67 ILE A C 1
ATOM 566 O O . ILE A 1 67 ? -12.427 3.303 5.094 1.00 93.00 67 ILE A O 1
ATOM 570 N N . VAL A 1 68 ? -11.262 3.028 7.005 1.00 93.50 68 VAL A N 1
ATOM 571 C CA . VAL A 1 68 ? -12.244 3.617 7.925 1.00 93.50 68 VAL A CA 1
ATOM 572 C C . VAL A 1 68 ? -11.699 4.906 8.529 1.00 93.50 68 VAL A C 1
ATOM 574 O O . VAL A 1 68 ? -10.539 4.958 8.953 1.00 93.50 68 VAL A O 1
ATOM 577 N N . TYR A 1 69 ? -12.553 5.929 8.596 1.00 92.75 69 TYR A N 1
ATOM 578 C CA . TYR A 1 69 ? -12.235 7.232 9.183 1.00 92.75 69 TYR A CA 1
ATOM 579 C C . TYR A 1 69 ? -13.025 7.497 10.466 1.00 92.75 69 TYR A C 1
ATOM 581 O O . TYR A 1 69 ? -12.530 8.173 11.370 1.00 92.75 69 TYR A O 1
ATOM 589 N N . THR A 1 70 ? -14.251 6.979 10.550 1.00 91.56 70 THR A N 1
ATOM 590 C CA . THR A 1 70 ? -15.188 7.245 11.644 1.00 91.56 70 THR A CA 1
ATOM 591 C C . THR A 1 70 ? -15.880 5.977 12.134 1.00 91.56 70 THR A C 1
ATOM 593 O O . THR A 1 70 ? -15.877 4.947 11.468 1.00 91.56 70 THR A O 1
ATOM 596 N N . ILE A 1 71 ? -16.517 6.064 13.303 1.00 90.06 71 ILE A N 1
ATOM 597 C CA . ILE A 1 71 ? -17.274 4.954 13.902 1.00 90.06 71 ILE A CA 1
ATOM 598 C C . ILE A 1 71 ? -18.449 4.540 13.000 1.00 90.06 71 ILE A C 1
ATOM 600 O O . ILE A 1 71 ? -18.704 3.353 12.837 1.00 90.06 71 ILE A O 1
ATOM 604 N N . LYS A 1 72 ? -19.103 5.503 12.337 1.00 90.44 72 LYS A N 1
ATOM 605 C CA . LYS A 1 72 ? -20.229 5.247 11.421 1.00 90.44 72 LYS A CA 1
ATOM 606 C C . LYS A 1 72 ? -19.839 4.408 10.202 1.00 90.44 72 LYS A C 1
ATOM 608 O O . LYS A 1 72 ? -20.684 3.738 9.618 1.00 90.44 72 LYS A O 1
ATOM 613 N N . ASP A 1 73 ? -18.567 4.432 9.805 1.00 88.50 73 ASP A N 1
ATOM 614 C CA . ASP A 1 73 ? -18.100 3.627 8.676 1.00 88.50 73 ASP A CA 1
ATOM 615 C C . ASP A 1 73 ? -18.035 2.132 9.034 1.00 88.50 73 ASP A C 1
ATOM 617 O O . ASP A 1 73 ? -18.056 1.299 8.134 1.00 88.50 73 ASP A O 1
ATOM 621 N N . LEU A 1 74 ? -17.988 1.784 10.329 1.00 87.75 74 LEU A N 1
ATOM 622 C CA . LEU A 1 74 ? -17.919 0.399 10.807 1.00 87.75 74 LEU A CA 1
ATOM 623 C C . LEU A 1 74 ? -19.224 -0.368 10.589 1.00 87.75 74 LEU A C 1
ATOM 625 O O . LEU A 1 74 ? -19.192 -1.564 10.322 1.00 87.75 74 LEU A O 1
ATOM 629 N N . GLU A 1 75 ? -20.362 0.320 10.663 1.00 86.31 75 GLU A N 1
ATOM 630 C CA . GLU A 1 75 ? -21.693 -0.285 10.523 1.00 86.31 75 GLU A CA 1
ATOM 631 C C . GLU A 1 75 ? -21.957 -0.798 9.101 1.00 86.31 75 GLU A C 1
ATOM 633 O O . GLU A 1 75 ? -22.753 -1.707 8.895 1.00 86.31 75 GLU A O 1
ATOM 638 N N . LYS A 1 76 ? -21.264 -0.241 8.101 1.00 86.44 76 LYS A N 1
ATOM 639 C CA . LYS A 1 76 ? -21.456 -0.574 6.680 1.00 86.44 76 LYS A CA 1
ATOM 640 C C . LYS A 1 76 ? -20.604 -1.760 6.209 1.00 86.44 76 LYS A C 1
ATOM 642 O O . LYS A 1 76 ? -20.638 -2.097 5.025 1.00 86.44 76 LYS A O 1
ATOM 647 N N . ILE A 1 77 ? -19.798 -2.353 7.092 1.00 88.56 77 ILE A N 1
ATOM 648 C CA . ILE A 1 77 ? -18.772 -3.343 6.738 1.00 88.56 77 ILE A CA 1
ATOM 649 C C . ILE A 1 77 ? -19.281 -4.760 6.997 1.00 88.56 77 ILE A C 1
ATOM 651 O O . ILE A 1 77 ? -19.795 -5.066 8.069 1.00 88.56 77 ILE A O 1
ATOM 655 N N . ASN A 1 78 ? -19.071 -5.655 6.027 1.00 87.31 78 ASN A N 1
ATOM 656 C CA . ASN A 1 78 ? -19.386 -7.075 6.188 1.00 87.31 78 ASN A CA 1
ATOM 657 C C . ASN A 1 78 ? -18.190 -7.840 6.788 1.00 87.31 78 ASN A C 1
ATOM 659 O O . ASN A 1 78 ? -17.116 -7.905 6.184 1.00 87.31 78 ASN A O 1
ATOM 663 N N . LYS A 1 79 ? -18.407 -8.466 7.948 1.00 83.25 79 LYS A N 1
ATOM 664 C CA . LYS A 1 79 ? -17.408 -9.197 8.743 1.00 83.25 79 LYS A CA 1
ATOM 665 C C . LYS A 1 79 ? -16.738 -10.369 8.019 1.00 83.25 79 LYS A C 1
ATOM 667 O O . LYS A 1 79 ? -15.571 -10.645 8.280 1.00 83.25 79 LYS A O 1
ATOM 672 N N . GLU A 1 80 ? -17.445 -11.054 7.125 1.00 85.62 80 GLU A N 1
ATOM 673 C CA . GLU A 1 80 ? -16.925 -12.271 6.485 1.00 85.62 80 GLU A CA 1
ATOM 674 C C . GLU A 1 80 ? -15.933 -11.964 5.361 1.00 85.62 80 GLU A C 1
ATOM 676 O O . GLU A 1 80 ? -14.962 -12.687 5.148 1.00 85.62 80 GLU A O 1
ATOM 681 N N . THR A 1 81 ? -16.164 -10.871 4.635 1.00 87.00 81 THR A N 1
ATOM 682 C CA . THR A 1 81 ? -15.420 -10.556 3.406 1.00 87.00 81 THR A CA 1
ATOM 683 C C . THR A 1 81 ? -14.430 -9.414 3.583 1.00 87.00 81 THR A C 1
ATOM 685 O O . THR A 1 81 ? -13.450 -9.321 2.836 1.00 87.00 81 THR A O 1
ATOM 688 N N . GLN A 1 82 ? -14.662 -8.528 4.553 1.00 91.62 82 GLN A N 1
ATOM 689 C CA . GLN A 1 82 ? -13.924 -7.280 4.695 1.00 91.62 82 GLN A CA 1
ATOM 690 C C . GLN A 1 82 ? -13.183 -7.200 6.026 1.00 91.62 82 GLN A C 1
ATOM 692 O O . GLN A 1 82 ? -13.629 -7.690 7.058 1.00 91.62 82 GLN A O 1
ATOM 697 N N . ALA A 1 83 ? -12.026 -6.545 5.985 1.00 91.69 83 ALA A N 1
ATOM 698 C CA . ALA A 1 83 ? -11.243 -6.213 7.166 1.00 91.69 83 ALA A CA 1
ATOM 699 C C . ALA A 1 83 ? -10.969 -4.710 7.186 1.00 91.69 83 ALA A C 1
ATOM 701 O O . ALA A 1 83 ? -10.862 -4.069 6.139 1.00 91.69 83 ALA A O 1
ATOM 702 N N . ILE A 1 84 ? -10.836 -4.147 8.378 1.00 93.12 84 ILE A N 1
ATOM 703 C CA . ILE A 1 84 ? -10.702 -2.708 8.575 1.00 93.12 84 ILE A CA 1
ATOM 704 C C . ILE A 1 84 ? -9.232 -2.300 8.552 1.00 93.12 84 ILE A C 1
ATOM 706 O O . ILE A 1 84 ? -8.382 -2.905 9.210 1.00 93.12 84 ILE A O 1
ATOM 710 N N . VAL A 1 85 ? -8.952 -1.207 7.850 1.00 92.75 85 VAL A N 1
ATOM 711 C CA . VAL A 1 85 ? -7.724 -0.425 7.966 1.00 92.75 85 VAL A CA 1
ATOM 712 C C . VAL A 1 85 ? -8.102 0.953 8.493 1.00 92.75 85 VAL A C 1
ATOM 714 O O . VAL A 1 85 ? -8.793 1.715 7.823 1.00 92.75 85 VAL A O 1
ATOM 717 N N . ILE A 1 86 ? -7.641 1.303 9.690 1.00 93.44 86 ILE A N 1
ATOM 718 C CA . ILE A 1 86 ? -7.873 2.640 10.241 1.00 93.44 86 ILE A CA 1
ATOM 719 C C . ILE A 1 86 ? -6.997 3.636 9.475 1.00 93.44 86 ILE A C 1
ATOM 721 O O . ILE A 1 86 ? -5.780 3.441 9.405 1.00 93.44 86 ILE A O 1
ATOM 725 N N . ALA A 1 87 ? -7.587 4.693 8.916 1.00 93.81 87 ALA A N 1
ATOM 726 C CA . ALA A 1 87 ? -6.847 5.687 8.145 1.00 93.81 87 ALA A CA 1
ATOM 727 C C . ALA A 1 87 ? -5.738 6.371 8.973 1.00 93.81 87 ALA A C 1
ATOM 729 O O . ALA A 1 87 ? -5.850 6.538 10.189 1.00 93.81 87 ALA A O 1
ATOM 730 N N . HIS A 1 88 ? -4.664 6.798 8.299 1.00 91.12 88 HIS A N 1
ATOM 731 C CA . HIS A 1 88 ? -3.526 7.481 8.933 1.00 91.12 88 HIS A CA 1
ATOM 732 C C . HIS A 1 88 ? -3.918 8.818 9.586 1.00 91.12 88 HIS A C 1
ATOM 734 O O . HIS A 1 88 ? -3.318 9.228 10.569 1.00 91.12 88 HIS A O 1
ATOM 740 N N . THR A 1 89 ? -4.935 9.499 9.057 1.00 93.38 89 THR A N 1
ATOM 741 C CA . THR A 1 89 ? -5.394 10.810 9.544 1.00 93.38 89 THR A CA 1
ATOM 742 C C . THR A 1 89 ? -6.185 10.744 10.853 1.00 93.38 89 THR A C 1
ATOM 744 O O . THR A 1 89 ? -6.485 11.783 11.437 1.00 93.38 89 THR A O 1
ATOM 747 N N . VAL A 1 90 ? -6.555 9.548 11.323 1.00 93.31 90 VAL A N 1
ATOM 748 C CA . VAL A 1 90 ? -7.345 9.380 12.548 1.00 93.31 90 VAL A CA 1
ATOM 749 C C . VAL A 1 90 ? -6.430 9.467 13.768 1.00 93.31 90 VAL A C 1
ATOM 751 O O . VAL A 1 90 ? -5.566 8.611 13.963 1.00 93.31 90 VAL A O 1
ATOM 754 N N . GLY A 1 91 ? -6.654 10.480 14.606 1.00 91.50 91 GLY A N 1
ATOM 755 C CA . GLY A 1 91 ? -5.936 10.664 15.870 1.00 91.50 91 GLY A CA 1
ATOM 756 C C . GLY A 1 91 ? -6.263 9.594 16.916 1.00 91.50 91 GLY A C 1
ATOM 757 O O . GLY A 1 91 ? -7.312 8.950 16.863 1.00 91.50 91 GLY A O 1
ATOM 758 N N . GLU A 1 92 ? -5.377 9.424 17.895 1.00 90.38 92 GLU A N 1
ATOM 759 C CA . GLU A 1 92 ? -5.370 8.277 18.817 1.00 90.38 92 GLU A CA 1
ATOM 760 C C . GLU A 1 92 ? -6.667 8.096 19.606 1.00 90.38 92 GLU A C 1
ATOM 762 O O . GLU A 1 92 ? -7.200 6.989 19.639 1.00 90.38 92 GLU A O 1
ATOM 767 N N . LYS A 1 93 ? -7.256 9.184 20.114 1.00 91.06 93 LYS A N 1
ATOM 768 C CA . LYS A 1 93 ? -8.548 9.141 20.819 1.00 91.06 93 LYS A CA 1
ATOM 769 C C . LYS A 1 93 ? -9.649 8.470 19.989 1.00 91.06 93 LYS A C 1
ATOM 771 O O . LYS A 1 93 ? -10.371 7.614 20.485 1.00 91.06 93 LYS A O 1
ATOM 776 N N . LYS A 1 94 ? -9.757 8.824 18.704 1.00 91.25 94 LYS A N 1
ATOM 777 C CA . LYS A 1 94 ? -10.734 8.212 17.788 1.00 91.25 94 LYS A CA 1
ATOM 778 C C . LYS A 1 94 ? -10.338 6.786 17.410 1.00 91.25 94 LYS A C 1
ATOM 780 O O . LYS A 1 94 ? -11.215 5.960 17.184 1.00 91.25 94 LYS A O 1
ATOM 785 N N . ARG A 1 95 ? -9.037 6.479 17.341 1.00 91.56 95 ARG A N 1
ATOM 786 C CA . ARG A 1 95 ? -8.564 5.112 17.078 1.00 91.56 95 ARG A CA 1
ATOM 787 C C . ARG A 1 95 ? -8.986 4.154 18.188 1.00 91.56 95 ARG A C 1
ATOM 789 O O . ARG A 1 95 ? -9.448 3.072 17.852 1.00 91.56 95 ARG A O 1
ATOM 796 N N . LEU A 1 96 ? -8.869 4.552 19.457 1.00 90.88 96 LEU A N 1
ATOM 797 C CA . LEU A 1 96 ? -9.316 3.746 20.601 1.00 90.88 96 LEU A CA 1
ATOM 798 C C . LEU A 1 96 ? -10.814 3.440 20.509 1.00 90.88 96 LEU A C 1
ATOM 800 O O . LEU A 1 96 ? -11.195 2.275 20.495 1.00 90.88 96 LEU A O 1
ATOM 804 N N . GLN A 1 97 ? -11.637 4.465 20.273 1.00 92.44 97 GLN A N 1
ATOM 805 C CA . GLN A 1 97 ? -13.084 4.296 20.085 1.00 92.44 97 GLN A CA 1
ATOM 806 C C . GLN A 1 97 ? -13.426 3.356 18.917 1.00 92.44 97 GLN A C 1
ATOM 808 O O . GLN A 1 97 ? -14.316 2.513 19.011 1.00 92.44 97 GLN A O 1
ATOM 813 N N . ILE A 1 98 ? -12.709 3.478 17.795 1.00 92.06 98 ILE A N 1
ATOM 814 C CA . ILE A 1 98 ? -12.887 2.593 16.636 1.00 92.06 98 ILE A CA 1
ATOM 815 C C . ILE A 1 98 ? -12.458 1.160 16.969 1.00 92.06 98 ILE A C 1
ATOM 817 O O . ILE A 1 98 ? -13.097 0.219 16.508 1.00 92.06 98 ILE A O 1
ATOM 821 N N . LEU A 1 99 ? -11.393 0.973 17.751 1.00 91.31 99 LEU A N 1
ATOM 822 C CA . LEU A 1 99 ? -10.912 -0.346 18.159 1.00 91.31 99 LEU A CA 1
ATOM 823 C C . LEU A 1 99 ? -11.886 -1.038 19.113 1.00 91.31 99 LEU A C 1
ATOM 825 O O . LEU A 1 99 ? -12.171 -2.215 18.909 1.00 91.31 99 LEU A O 1
ATOM 829 N N . GLU A 1 100 ? -12.405 -0.325 20.109 1.00 91.62 100 GLU A N 1
ATOM 830 C CA . GLU A 1 100 ? -13.449 -0.816 21.015 1.00 91.62 100 GLU A CA 1
ATOM 831 C C . GLU A 1 100 ? -14.683 -1.241 20.222 1.00 91.62 100 GLU A C 1
ATOM 833 O O . GLU A 1 100 ? -15.093 -2.401 20.282 1.00 91.62 100 GLU A O 1
ATOM 838 N N . LYS A 1 101 ? -15.191 -0.359 19.351 1.00 91.81 101 LYS A N 1
ATOM 839 C CA . LYS A 1 101 ? -16.370 -0.679 18.544 1.00 91.81 101 LYS A CA 1
ATOM 840 C C . LYS A 1 101 ? -16.128 -1.819 17.556 1.00 91.81 101 LYS A C 1
ATOM 842 O O . LYS A 1 101 ? -17.003 -2.651 17.329 1.00 91.81 101 LYS A O 1
ATOM 847 N N . ALA A 1 102 ? -14.930 -1.901 16.978 1.00 90.56 102 ALA A N 1
ATOM 848 C CA . ALA A 1 102 ? -14.558 -3.010 16.109 1.00 90.56 102 ALA A CA 1
ATOM 849 C C . ALA A 1 102 ? -14.471 -4.341 16.874 1.00 90.56 102 ALA A C 1
ATOM 851 O O . ALA A 1 102 ? -14.829 -5.370 16.302 1.00 90.56 102 ALA A O 1
ATOM 852 N N . LYS A 1 103 ? -14.031 -4.339 18.143 1.00 89.94 103 LYS A N 1
ATOM 853 C CA . LYS A 1 103 ? -14.049 -5.530 19.010 1.00 89.94 103 LYS A CA 1
ATOM 854 C C . LYS A 1 103 ? -15.483 -5.978 19.292 1.00 89.94 103 LYS A C 1
ATOM 856 O O . LYS A 1 103 ? -15.765 -7.157 19.109 1.00 89.94 103 LYS A O 1
ATOM 861 N N . GLU A 1 104 ? -16.380 -5.053 19.635 1.00 91.00 104 GLU A N 1
ATOM 862 C CA . GLU A 1 104 ? -17.808 -5.346 19.857 1.00 91.00 104 GLU A CA 1
ATOM 863 C C . GLU A 1 104 ? -18.471 -5.985 18.628 1.00 91.00 104 GLU A C 1
ATOM 865 O O . GLU A 1 104 ? -19.155 -6.998 18.734 1.00 91.00 104 GLU A O 1
ATOM 870 N N . LEU A 1 105 ? -18.221 -5.435 17.435 1.00 88.38 105 LEU A N 1
ATOM 871 C CA . LEU A 1 105 ? -18.747 -5.968 16.170 1.00 88.38 105 LEU A CA 1
ATOM 872 C C . LEU A 1 105 ? -17.987 -7.225 15.687 1.00 88.38 105 LEU A C 1
ATOM 874 O O . LEU A 1 105 ? -18.380 -7.885 14.722 1.00 88.38 105 LEU A O 1
ATOM 878 N N . GLY A 1 106 ? -16.876 -7.575 16.340 1.00 87.69 106 GLY A N 1
ATOM 879 C CA . GLY A 1 106 ? -15.990 -8.675 15.962 1.00 87.69 106 GLY A CA 1
ATOM 880 C C . GLY A 1 106 ? -15.319 -8.491 14.597 1.00 87.69 106 GLY A C 1
ATOM 881 O O . GLY A 1 106 ? -15.031 -9.477 13.919 1.00 87.69 106 GLY A O 1
ATOM 882 N N . LEU A 1 107 ? -15.093 -7.251 14.164 1.00 89.25 107 LEU A N 1
ATOM 883 C CA . LEU A 1 107 ? -14.443 -6.933 12.894 1.00 89.25 107 LEU A CA 1
ATOM 884 C C . LEU A 1 107 ? -12.915 -7.028 13.023 1.00 89.25 107 LEU A C 1
ATOM 886 O O . LEU A 1 107 ? -12.308 -6.587 14.002 1.00 89.25 107 LEU A O 1
ATOM 890 N N . LYS A 1 108 ? -12.253 -7.580 12.000 1.00 89.12 108 LYS A N 1
ATOM 891 C CA . LYS A 1 108 ? -10.792 -7.727 11.999 1.00 89.12 108 LYS A CA 1
ATOM 892 C C . LYS A 1 108 ? -10.115 -6.424 11.580 1.00 89.12 108 LYS A C 1
ATOM 894 O O . LYS A 1 108 ? -10.279 -5.973 10.450 1.00 89.12 108 LYS A O 1
ATOM 899 N N . VAL A 1 109 ? -9.300 -5.853 12.465 1.00 91.44 109 VAL A N 1
ATOM 900 C CA . VAL A 1 109 ? -8.458 -4.680 12.171 1.00 91.44 109 VAL A CA 1
ATOM 901 C C . VAL A 1 109 ? -7.065 -5.136 11.733 1.00 91.44 109 VAL A C 1
ATOM 903 O O . VAL A 1 109 ? -6.428 -5.916 12.441 1.00 91.44 109 VAL A O 1
ATOM 906 N N . LEU A 1 110 ? -6.599 -4.657 10.576 1.00 89.75 110 LEU A N 1
ATOM 907 C CA . LEU A 1 110 ? -5.312 -5.038 9.978 1.00 89.75 110 LEU A CA 1
ATOM 908 C C . LEU A 1 110 ? -4.128 -4.226 10.520 1.00 89.75 110 LEU A C 1
ATOM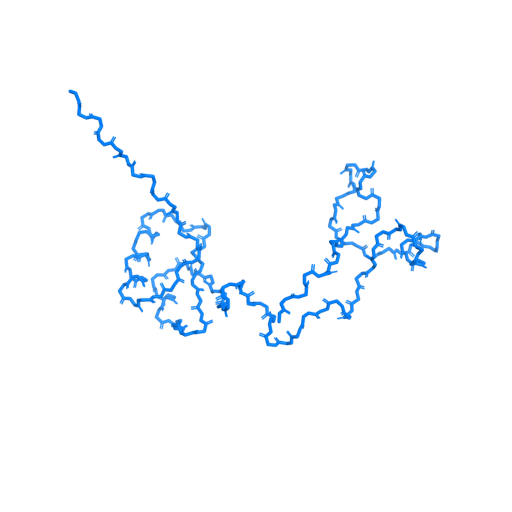 910 O O . LEU A 1 110 ? -3.032 -4.760 10.639 1.00 89.75 110 LEU A O 1
ATOM 914 N N . ASN A 1 111 ? -4.332 -2.951 10.856 1.00 89.38 111 ASN A N 1
ATOM 915 C CA . ASN A 1 111 ? -3.285 -2.051 11.351 1.00 89.38 111 ASN A CA 1
ATOM 916 C C . ASN A 1 111 ? -3.427 -1.770 12.855 1.00 89.38 111 ASN A C 1
ATOM 918 O O . ASN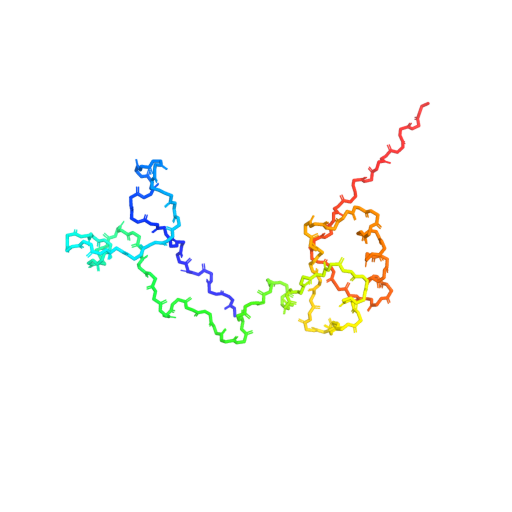 A 1 111 ? -3.526 -0.615 13.285 1.00 89.38 111 ASN A O 1
ATOM 922 N N . LYS A 1 112 ? -3.466 -2.833 13.660 1.00 80.56 112 LYS A N 1
ATOM 923 C CA . LYS A 1 112 ? -3.402 -2.692 15.117 1.00 80.56 112 LYS A CA 1
ATOM 924 C C . LYS A 1 112 ? -2.014 -2.163 15.486 1.00 80.56 112 LYS A C 1
ATOM 926 O O . LYS A 1 112 ? -1.015 -2.717 15.035 1.00 80.56 112 LYS A O 1
ATOM 931 N N . LYS A 1 113 ? -1.960 -1.075 16.259 1.00 75.44 113 LYS A N 1
ATOM 932 C CA . LYS A 1 113 ? -0.725 -0.718 16.961 1.00 75.44 113 LYS A CA 1
ATOM 933 C C . LYS A 1 113 ? -0.528 -1.804 18.020 1.00 75.44 113 LYS A C 1
ATOM 935 O O . LYS A 1 113 ? -1.488 -2.139 18.709 1.00 75.44 113 LYS A O 1
ATOM 940 N N . VAL A 1 114 ? 0.656 -2.401 18.066 1.00 69.56 114 VAL A N 1
ATOM 941 C CA . VAL A 1 114 ? 1.046 -3.238 19.200 1.00 69.56 114 VAL A CA 1
ATOM 942 C C . VAL A 1 114 ? 1.247 -2.259 20.350 1.00 69.56 114 VAL A C 1
ATOM 944 O O . VAL A 1 114 ? 2.043 -1.332 20.215 1.00 69.56 114 VAL A O 1
ATOM 947 N N . GLU A 1 115 ? 0.443 -2.373 21.400 1.00 62.34 115 GLU A N 1
ATOM 948 C CA . GLU A 1 115 ? 0.757 -1.704 22.657 1.00 62.34 115 GLU A CA 1
ATOM 949 C C . GLU A 1 115 ? 1.881 -2.524 23.285 1.00 62.34 115 GLU A C 1
ATOM 951 O O . GLU A 1 115 ? 1.725 -3.723 23.501 1.00 62.34 115 GLU A O 1
ATOM 956 N N . GLU A 1 116 ? 3.049 -1.908 23.457 1.00 55.72 116 GLU A N 1
ATOM 957 C CA . GLU A 1 116 ?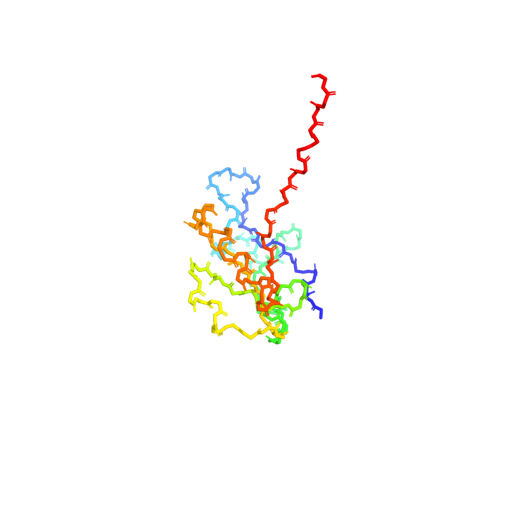 4.096 -2.480 24.296 1.00 55.72 116 GLU A CA 1
ATOM 958 C C . GLU A 1 116 ? 3.544 -2.489 25.723 1.00 55.72 116 GLU A C 1
ATOM 960 O O . GLU A 1 116 ? 3.160 -1.436 26.243 1.00 55.72 116 GLU A O 1
ATOM 965 N N . GLU A 1 117 ? 3.439 -3.675 26.322 1.00 52.88 117 GLU A N 1
ATOM 966 C CA . GLU A 1 117 ? 3.134 -3.805 27.742 1.00 52.88 117 GLU A CA 1
ATOM 967 C C . GLU A 1 117 ? 4.226 -3.050 28.498 1.00 52.88 117 GLU A C 1
ATOM 969 O O . GLU A 1 117 ? 5.399 -3.426 28.480 1.00 52.88 117 GLU A O 1
ATOM 974 N N . LYS A 1 118 ? 3.863 -1.917 29.102 1.00 50.78 118 LYS A N 1
ATOM 975 C CA . LYS A 1 118 ? 4.750 -1.250 30.045 1.00 50.78 118 LYS A CA 1
ATOM 976 C C . LYS A 1 118 ? 4.767 -2.126 31.285 1.00 50.78 118 LYS A C 1
ATOM 978 O O . LYS A 1 118 ? 3.845 -2.048 32.088 1.00 50.78 118 LYS A O 1
ATOM 983 N N . GLU A 1 119 ? 5.786 -2.970 31.401 1.00 47.00 119 GLU A N 1
ATOM 984 C CA . GLU A 1 119 ? 6.135 -3.607 32.665 1.00 47.00 119 GLU A CA 1
ATOM 985 C C . GLU A 1 119 ? 6.278 -2.494 33.709 1.00 47.00 119 GLU A C 1
ATOM 987 O O . GLU A 1 119 ? 7.155 -1.627 33.613 1.00 47.00 119 GLU A O 1
ATOM 992 N N . GLU A 1 120 ? 5.352 -2.461 34.662 1.00 49.81 120 GLU A N 1
ATOM 993 C CA . GLU A 1 120 ? 5.461 -1.613 35.837 1.00 49.81 120 GLU A CA 1
ATOM 994 C C . GLU A 1 120 ? 6.713 -2.063 36.593 1.00 49.81 120 GLU A C 1
ATOM 996 O O . GLU A 1 120 ? 6.744 -3.135 37.194 1.00 49.81 120 GLU A O 1
ATOM 1001 N N . LYS A 1 121 ? 7.786 -1.270 36.510 1.00 43.84 121 L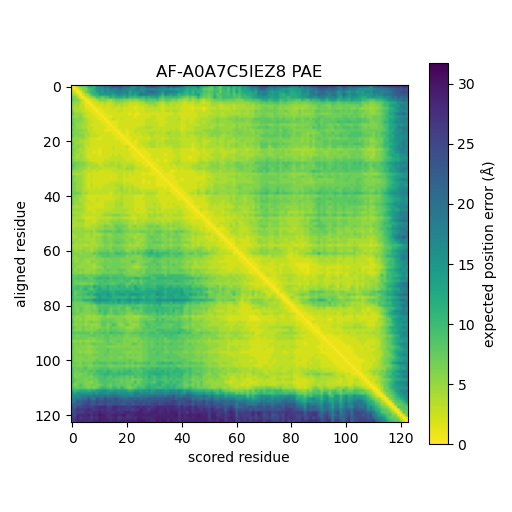YS A N 1
ATOM 1002 C CA . LYS A 1 121 ? 8.947 -1.442 37.381 1.00 43.84 121 LYS A CA 1
ATOM 1003 C C . LYS A 1 121 ? 8.526 -1.044 38.789 1.00 43.84 121 LYS A C 1
ATOM 1005 O O . LYS A 1 121 ? 8.465 0.142 39.102 1.00 43.84 121 LYS A O 1
ATOM 1010 N N . THR A 1 122 ? 8.201 -2.037 39.601 1.00 49.78 122 THR A N 1
ATOM 1011 C CA . THR A 1 122 ? 8.123 -1.927 41.053 1.00 49.78 122 THR A CA 1
ATOM 1012 C C . THR A 1 122 ? 9.541 -1.848 41.615 1.00 49.78 122 THR A C 1
ATOM 1014 O O . THR A 1 122 ? 10.251 -2.850 41.607 1.00 49.78 122 THR A O 1
ATOM 1017 N N . GLU A 1 123 ? 9.931 -0.671 42.104 1.00 39.47 123 GLU A N 1
ATOM 1018 C CA . GLU A 1 123 ? 10.893 -0.475 43.202 1.00 39.47 123 GLU A CA 1
ATOM 1019 C C . GLU A 1 123 ? 10.372 0.639 44.117 1.00 39.47 123 GLU A C 1
ATOM 1021 O O . GLU A 1 123 ? 9.919 1.679 43.581 1.00 39.47 123 GLU A O 1
#

pLDDT: mean 86.81, std 12.21, range [39.47, 96.25]

Radius of gyration: 21.74 Å; Cα contacts (8 Å, |Δi|>4): 126; chains: 1; bounding box: 44×30×74 Å